Protein AF-A0A1V4SBL3-F1 (afdb_monomer_lite)

Structure (mmCIF, N/CA/C/O backbone):
data_AF-A0A1V4SBL3-F1
#
_entry.id   AF-A0A1V4SBL3-F1
#
loop_
_atom_site.group_PDB
_atom_site.id
_atom_site.type_symbol
_atom_site.label_atom_id
_atom_site.label_alt_id
_atom_site.label_comp_id
_atom_site.label_asym_id
_atom_site.label_entity_id
_atom_site.label_seq_id
_atom_site.pdbx_PDB_ins_code
_atom_site.Cartn_x
_atom_site.Cartn_y
_atom_site.Cartn_z
_atom_site.occupancy
_atom_site.B_iso_or_equiv
_atom_site.auth_seq_id
_atom_site.auth_comp_id
_atom_site.auth_asym_id
_atom_site.auth_atom_id
_atom_site.pdbx_PDB_model_num
ATOM 1 N N . MET A 1 1 ? 55.203 28.382 -25.416 1.00 40.81 1 MET A N 1
ATOM 2 C CA . MET A 1 1 ? 54.107 29.306 -25.047 1.00 40.81 1 MET A CA 1
ATOM 3 C C . MET A 1 1 ? 52.862 28.465 -24.801 1.00 40.81 1 MET A C 1
ATOM 5 O O . MET A 1 1 ? 52.259 28.014 -25.761 1.00 40.81 1 MET A O 1
ATOM 9 N N . ASN A 1 2 ? 52.530 28.171 -23.539 1.00 42.59 2 ASN A N 1
ATOM 10 C CA . ASN A 1 2 ? 51.459 27.230 -23.186 1.00 42.59 2 ASN A CA 1
ATOM 11 C C . ASN A 1 2 ? 50.309 27.991 -22.517 1.00 42.59 2 ASN A C 1
ATOM 13 O O . ASN A 1 2 ? 50.416 28.392 -21.359 1.00 42.59 2 ASN A O 1
ATOM 17 N N . ALA A 1 3 ? 49.222 28.208 -23.260 1.00 51.28 3 ALA A N 1
ATOM 18 C CA . ALA A 1 3 ? 48.013 28.850 -22.759 1.00 51.28 3 ALA A CA 1
ATOM 19 C C . ALA A 1 3 ? 47.244 27.883 -21.843 1.00 51.28 3 ALA A C 1
ATOM 21 O O . ALA A 1 3 ? 46.675 26.886 -22.290 1.00 51.28 3 ALA A O 1
ATOM 22 N N . ARG A 1 4 ? 47.248 28.175 -20.538 1.00 50.41 4 ARG A N 1
ATOM 23 C CA . ARG A 1 4 ? 46.431 27.487 -19.534 1.00 50.41 4 ARG A CA 1
ATOM 24 C C . ARG A 1 4 ? 44.963 27.857 -19.757 1.00 50.41 4 ARG A C 1
ATOM 26 O O . ARG A 1 4 ? 44.576 29.013 -19.616 1.00 50.41 4 ARG A O 1
ATOM 33 N N . ARG A 1 5 ? 44.148 26.866 -20.118 1.00 58.31 5 ARG A N 1
ATOM 34 C CA . ARG A 1 5 ? 42.688 26.975 -20.199 1.00 58.31 5 ARG A CA 1
ATOM 35 C C . ARG A 1 5 ? 42.138 27.091 -18.770 1.00 58.31 5 ARG A C 1
ATOM 37 O O . ARG A 1 5 ? 41.927 26.085 -18.102 1.00 58.31 5 ARG A O 1
ATOM 44 N N . ASN A 1 6 ? 41.935 28.318 -18.294 1.00 58.31 6 ASN A N 1
ATOM 45 C CA . ASN A 1 6 ? 41.133 28.591 -17.101 1.00 58.31 6 ASN A CA 1
ATOM 46 C C . ASN A 1 6 ? 39.656 28.324 -17.430 1.00 58.31 6 ASN A C 1
ATOM 48 O O . ASN A 1 6 ? 38.930 29.221 -17.847 1.00 58.31 6 ASN A O 1
ATOM 52 N N . GLY A 1 7 ? 39.217 27.076 -17.271 1.00 52.00 7 GLY A N 1
ATOM 53 C CA . GLY A 1 7 ? 37.800 26.732 -17.199 1.00 52.00 7 GLY A CA 1
ATOM 54 C C . GLY A 1 7 ? 37.343 26.852 -15.751 1.00 52.00 7 GLY A C 1
ATOM 55 O O . GLY A 1 7 ? 37.546 25.932 -14.966 1.00 52.00 7 GLY A O 1
ATOM 56 N N . ARG A 1 8 ? 36.786 28.007 -15.387 1.00 52.44 8 ARG A N 1
ATOM 57 C CA . ARG A 1 8 ? 36.139 28.250 -14.092 1.00 52.44 8 ARG A CA 1
ATOM 58 C C . ARG A 1 8 ? 35.038 27.195 -13.913 1.00 52.44 8 ARG A C 1
ATOM 60 O O . ARG A 1 8 ? 34.114 27.151 -14.723 1.00 52.44 8 ARG A O 1
ATOM 67 N N . MET A 1 9 ? 35.159 26.323 -12.909 1.00 60.12 9 MET A N 1
ATOM 68 C CA . MET A 1 9 ? 34.042 25.470 -12.494 1.00 60.12 9 MET A CA 1
ATOM 69 C C . MET A 1 9 ? 32.845 26.377 -12.176 1.00 60.12 9 MET A C 1
ATOM 71 O O . MET A 1 9 ? 33.050 27.401 -11.519 1.00 60.12 9 MET A O 1
ATOM 75 N N . PRO A 1 10 ? 31.622 26.052 -12.627 1.00 59.06 10 PRO A N 1
ATOM 76 C CA . PRO A 1 10 ? 30.449 26.738 -12.117 1.00 59.06 10 PRO A CA 1
ATOM 77 C C . PRO A 1 10 ? 30.373 26.453 -10.615 1.00 59.06 10 PRO A C 1
ATOM 79 O O . PRO A 1 10 ? 30.356 25.294 -10.201 1.00 59.06 10 PRO A O 1
ATOM 82 N N . GLU A 1 11 ? 30.403 27.514 -9.812 1.00 56.94 11 GLU A N 1
ATOM 83 C CA . GLU A 1 11 ? 30.162 27.440 -8.376 1.00 56.94 11 GLU A CA 1
ATOM 84 C C . GLU A 1 11 ? 28.807 26.760 -8.163 1.00 56.94 11 GLU A C 1
ATOM 86 O O . GLU A 1 11 ? 27.769 27.230 -8.633 1.00 56.94 11 GLU A O 1
ATOM 91 N N . SER A 1 12 ? 28.831 25.602 -7.507 1.00 58.38 12 SER A N 1
ATOM 92 C CA . SER A 1 12 ? 27.625 24.961 -7.002 1.00 58.38 12 SER A CA 1
ATOM 93 C C . SER A 1 12 ? 27.069 25.855 -5.905 1.00 58.38 12 SER A C 1
ATOM 95 O O . SER A 1 12 ? 27.531 25.812 -4.769 1.00 58.38 12 SER A O 1
ATOM 97 N N . ASP A 1 13 ? 26.117 26.697 -6.284 1.00 57.59 13 ASP A N 1
ATOM 98 C CA . ASP A 1 13 ? 25.367 27.556 -5.383 1.00 57.59 13 ASP A CA 1
ATOM 99 C C . ASP A 1 13 ? 24.744 26.691 -4.264 1.00 57.59 13 ASP A C 1
ATOM 101 O O . ASP A 1 13 ? 23.898 25.834 -4.558 1.00 57.59 13 ASP A O 1
ATOM 105 N N . PRO A 1 14 ? 25.152 26.848 -2.989 1.00 57.31 14 PRO A N 1
ATOM 106 C CA . PRO A 1 14 ? 24.616 26.051 -1.886 1.00 57.31 14 PRO A CA 1
ATOM 107 C C . PRO A 1 14 ? 23.140 26.370 -1.606 1.00 57.31 14 PRO A C 1
ATOM 109 O O . PRO A 1 14 ? 22.513 25.687 -0.800 1.00 57.31 14 PRO A O 1
ATOM 112 N N . ASN A 1 15 ? 22.570 27.375 -2.286 1.00 53.47 15 ASN A N 1
ATOM 113 C CA . ASN A 1 15 ? 21.176 27.772 -2.161 1.00 53.47 15 ASN A CA 1
ATOM 114 C C . ASN A 1 15 ? 20.272 27.267 -3.300 1.00 53.47 15 ASN A C 1
ATOM 116 O O . ASN A 1 15 ? 19.144 27.740 -3.463 1.00 53.47 15 ASN A O 1
ATOM 120 N N . LYS A 1 16 ? 20.700 26.259 -4.073 1.00 50.47 16 LYS A N 1
ATOM 121 C CA . LYS A 1 16 ? 19.723 25.417 -4.776 1.00 50.47 16 LYS A CA 1
ATOM 122 C C . LYS A 1 16 ? 19.014 24.549 -3.744 1.00 50.47 16 LYS A C 1
ATOM 124 O O . LYS A 1 16 ? 19.340 23.379 -3.566 1.00 50.47 16 LYS A O 1
ATOM 129 N N . LYS A 1 17 ? 18.011 25.145 -3.089 1.00 52.62 17 LYS A N 1
ATOM 130 C CA . LYS A 1 17 ? 16.891 24.417 -2.500 1.00 52.62 17 LYS A CA 1
ATOM 131 C C . LYS A 1 17 ? 16.403 23.497 -3.613 1.00 52.62 17 LYS A C 1
ATOM 133 O O . LYS A 1 17 ? 15.857 23.974 -4.608 1.00 52.62 17 LYS A O 1
ATOM 138 N N . SER A 1 18 ? 16.734 22.210 -3.508 1.00 54.62 18 SER A N 1
ATOM 139 C CA . SER A 1 18 ? 16.132 21.163 -4.320 1.00 54.62 18 SER A CA 1
ATOM 140 C C . SER A 1 18 ? 14.650 21.463 -4.288 1.00 54.62 18 SER A C 1
ATOM 142 O O . SER A 1 18 ? 14.074 21.489 -3.204 1.00 54.62 18 SER A O 1
ATOM 144 N N . THR A 1 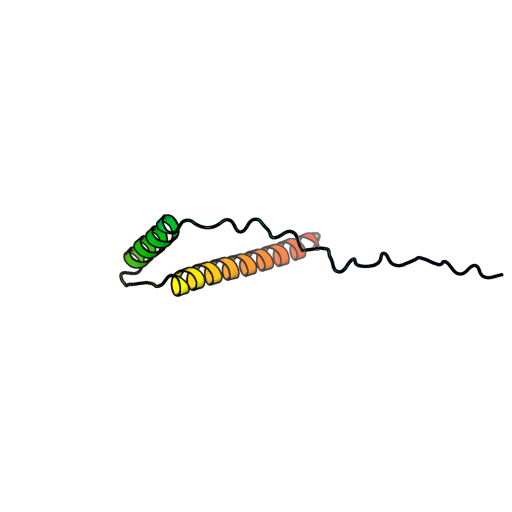19 ? 14.090 21.853 -5.432 1.00 51.28 19 THR A N 1
ATOM 145 C CA . THR A 1 19 ? 12.658 22.074 -5.573 1.00 51.28 19 THR A CA 1
ATOM 146 C C . THR A 1 19 ? 12.014 20.809 -5.063 1.00 51.28 19 THR A C 1
ATOM 148 O O . THR A 1 19 ? 12.109 19.773 -5.728 1.00 51.28 19 THR A O 1
ATOM 151 N N . ASP A 1 20 ? 11.482 20.903 -3.844 1.00 54.62 20 ASP A N 1
ATOM 152 C CA . ASP A 1 20 ? 10.599 19.923 -3.258 1.00 54.62 20 ASP A CA 1
ATOM 153 C C . ASP A 1 20 ? 9.640 19.564 -4.376 1.00 54.62 20 ASP A C 1
ATOM 155 O O . ASP A 1 20 ? 8.919 20.417 -4.908 1.00 54.62 20 ASP A O 1
ATOM 159 N N . SER A 1 21 ? 9.714 18.303 -4.801 1.00 60.09 21 SER A N 1
ATOM 160 C CA . SER A 1 21 ? 8.585 17.678 -5.466 1.00 60.09 21 SER A CA 1
ATOM 161 C C . SER A 1 21 ? 7.361 18.110 -4.668 1.00 60.09 21 SER A C 1
ATOM 163 O O . SER A 1 21 ? 7.444 18.020 -3.442 1.00 60.09 21 SER A O 1
ATOM 165 N N . PRO A 1 22 ? 6.275 18.609 -5.285 1.00 58.66 22 PRO A N 1
ATOM 166 C CA . PRO A 1 22 ? 5.093 18.945 -4.514 1.00 58.66 22 PRO A CA 1
ATOM 167 C C . PRO A 1 22 ? 4.746 17.689 -3.724 1.00 58.66 22 PRO A C 1
ATOM 169 O O . PRO A 1 22 ? 4.439 16.653 -4.325 1.00 58.66 22 PRO A O 1
ATOM 172 N N . GLU A 1 23 ? 4.931 17.740 -2.402 1.00 62.00 23 GLU A N 1
ATOM 173 C CA . GLU A 1 23 ? 4.472 16.694 -1.510 1.00 62.00 23 GLU A CA 1
ATOM 174 C C . GLU A 1 23 ? 2.981 16.648 -1.786 1.00 62.00 23 GLU A C 1
ATOM 176 O O . GLU A 1 23 ? 2.234 17.569 -1.464 1.00 62.00 23 GLU A O 1
ATOM 181 N N . THR A 1 24 ? 2.581 15.658 -2.578 1.00 70.38 24 THR A N 1
ATOM 182 C CA . THR A 1 24 ? 1.191 15.494 -2.955 1.00 70.38 24 THR A CA 1
ATOM 183 C C . THR A 1 24 ? 0.560 14.955 -1.693 1.00 70.38 24 THR A C 1
ATOM 185 O O . THR A 1 24 ? 0.630 13.756 -1.428 1.00 70.38 24 THR A O 1
ATOM 188 N N . GLU A 1 25 ? 0.108 15.873 -0.844 1.00 79.81 25 GLU A N 1
ATOM 189 C CA . GLU A 1 25 ? -0.440 15.556 0.460 1.00 79.81 25 GLU A CA 1
ATOM 190 C C . GLU A 1 25 ? -1.631 14.624 0.227 1.00 79.81 25 GLU A C 1
ATOM 192 O O . GLU A 1 25 ? -2.601 14.965 -0.454 1.00 79.81 25 GLU A O 1
ATOM 197 N N . VAL A 1 26 ? -1.499 13.377 0.676 1.00 81.75 26 VAL A N 1
ATOM 198 C CA . VAL A 1 26 ? -2.550 12.379 0.494 1.00 81.75 26 VAL A CA 1
ATOM 199 C C . VAL A 1 26 ? -3.583 12.620 1.580 1.00 81.75 26 VAL A C 1
ATOM 201 O O . VAL A 1 26 ? -3.269 12.505 2.762 1.00 81.75 26 VAL A O 1
ATOM 204 N N . ASP A 1 27 ? -4.816 12.923 1.177 1.00 91.75 27 ASP A N 1
ATOM 205 C CA . ASP A 1 27 ? -5.907 13.168 2.117 1.00 91.75 27 ASP A CA 1
ATOM 206 C C . ASP A 1 27 ? -6.124 11.983 3.080 1.00 91.75 27 ASP A C 1
ATOM 208 O O . ASP A 1 27 ? -6.091 10.806 2.695 1.00 91.75 27 ASP A O 1
ATOM 212 N N . GLN A 1 28 ? -6.409 12.303 4.343 1.00 92.38 28 GLN A N 1
ATOM 213 C CA . GLN A 1 28 ? -6.553 11.330 5.425 1.00 92.38 28 GLN A CA 1
ATOM 214 C C . GLN A 1 28 ? -7.716 10.353 5.191 1.00 92.38 28 GLN A C 1
ATOM 216 O O . GLN A 1 28 ? -7.659 9.197 5.632 1.00 92.38 28 GLN A O 1
ATOM 221 N N . THR A 1 29 ? -8.756 10.768 4.460 1.00 95.38 29 THR A N 1
ATOM 222 C CA . THR A 1 29 ? -9.865 9.886 4.063 1.00 95.38 29 THR A CA 1
ATOM 223 C C . THR A 1 29 ? -9.368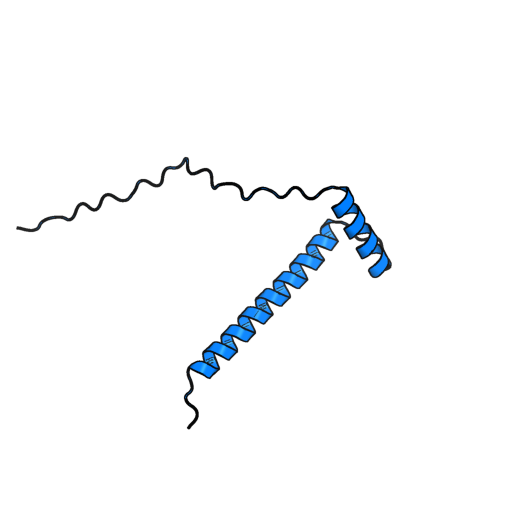 8.791 3.130 1.00 95.38 29 THR A C 1
ATOM 225 O O . THR A 1 29 ? -9.723 7.624 3.296 1.00 95.38 29 THR A O 1
ATOM 228 N N . THR A 1 30 ? -8.488 9.143 2.190 1.00 94.00 30 THR A N 1
ATOM 229 C CA . THR A 1 30 ? -7.880 8.192 1.249 1.00 94.00 30 THR A CA 1
ATOM 230 C C . THR A 1 30 ? -7.032 7.168 1.993 1.00 94.00 30 THR A C 1
ATOM 232 O O . THR A 1 30 ? -7.179 5.963 1.779 1.00 94.00 30 THR A O 1
ATOM 235 N N . VAL A 1 31 ? -6.197 7.631 2.927 1.00 93.25 31 VAL A N 1
ATOM 236 C CA . VAL A 1 31 ? -5.377 6.760 3.783 1.00 93.25 31 VAL A CA 1
ATOM 237 C C . VAL A 1 31 ? -6.257 5.785 4.571 1.00 93.25 31 VAL A C 1
ATOM 239 O O . VAL A 1 31 ? -6.011 4.575 4.570 1.00 93.25 31 VAL A O 1
ATOM 242 N N . SER A 1 32 ? -7.322 6.298 5.190 1.00 95.50 32 SER A N 1
ATOM 243 C CA . SER A 1 32 ? -8.259 5.503 5.992 1.00 95.50 32 SER A CA 1
ATOM 244 C C . SER A 1 32 ? -9.007 4.471 5.147 1.00 95.50 32 SER A C 1
ATOM 246 O O . SER A 1 32 ? -9.148 3.317 5.556 1.00 95.50 3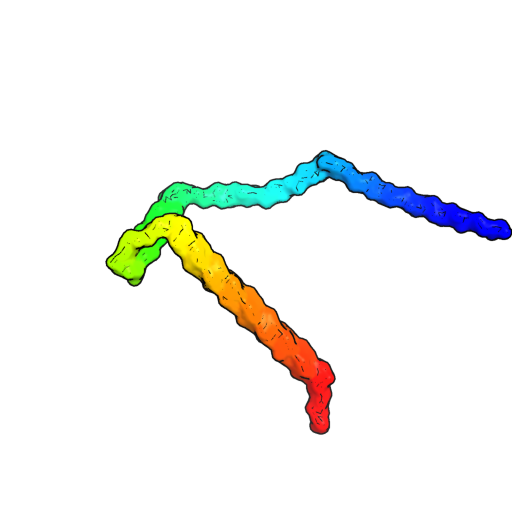2 SER A O 1
ATOM 248 N N . HIS A 1 33 ? -9.441 4.853 3.942 1.00 96.44 33 HIS A N 1
ATOM 249 C CA . HIS A 1 33 ? -10.111 3.954 3.007 1.00 96.44 33 HIS A CA 1
ATOM 250 C C . HIS A 1 33 ? -9.192 2.809 2.564 1.00 96.44 33 HIS A C 1
ATOM 252 O O . HIS A 1 33 ? -9.577 1.643 2.645 1.00 96.44 33 HIS A O 1
ATOM 258 N N . ILE A 1 34 ? -7.951 3.119 2.174 1.00 96.12 34 ILE A N 1
ATOM 259 C CA . ILE A 1 34 ? -6.959 2.105 1.788 1.00 96.12 34 ILE A CA 1
ATOM 260 C C . ILE A 1 34 ? -6.706 1.134 2.945 1.00 96.12 34 ILE A C 1
ATOM 262 O O . ILE A 1 34 ? -6.691 -0.084 2.739 1.00 96.12 34 ILE A O 1
ATOM 266 N N . GLN A 1 35 ? -6.527 1.645 4.165 1.00 96.81 35 GLN A N 1
ATOM 267 C CA . GLN A 1 35 ? -6.275 0.808 5.336 1.00 96.81 35 GLN A CA 1
ATOM 268 C C . GLN A 1 35 ? -7.464 -0.116 5.646 1.00 96.81 35 GLN A C 1
ATOM 270 O O . GLN A 1 35 ? -7.268 -1.303 5.929 1.00 96.81 35 GLN A O 1
ATOM 275 N N . MET A 1 36 ? -8.690 0.403 5.543 1.00 97.75 36 MET A N 1
ATOM 276 C CA . MET A 1 36 ? -9.922 -0.366 5.728 1.00 97.75 36 MET A CA 1
ATOM 277 C C . MET A 1 36 ? -10.039 -1.490 4.696 1.00 97.75 36 MET A C 1
ATOM 279 O O . MET A 1 36 ? -10.150 -2.655 5.071 1.00 97.75 36 MET A O 1
ATOM 283 N N . VAL A 1 37 ? -9.953 -1.160 3.404 1.00 97.94 37 VAL A N 1
ATOM 284 C CA . VAL A 1 37 ? -10.064 -2.139 2.311 1.00 97.94 37 VAL A CA 1
ATOM 285 C C . VAL A 1 37 ? -8.974 -3.205 2.421 1.00 97.94 37 VAL A C 1
ATOM 287 O O . VAL A 1 37 ? -9.257 -4.395 2.297 1.00 97.94 37 VAL A O 1
ATOM 290 N N . THR A 1 38 ? -7.738 -2.806 2.731 1.00 97.38 38 THR A N 1
ATOM 291 C CA . THR A 1 38 ? -6.633 -3.760 2.909 1.00 97.38 38 THR A CA 1
ATOM 292 C C . THR A 1 38 ? -6.890 -4.698 4.086 1.00 97.38 38 THR A C 1
ATOM 294 O O . THR A 1 38 ? -6.657 -5.900 3.971 1.00 97.38 38 THR A O 1
ATOM 297 N N . SER A 1 39 ? -7.407 -4.176 5.202 1.00 97.50 39 SER A N 1
ATOM 298 C CA . SER A 1 39 ? -7.740 -4.991 6.376 1.00 97.50 39 SER A CA 1
ATOM 299 C C . SER A 1 39 ? -8.850 -6.002 6.075 1.00 97.50 39 SER A C 1
ATOM 301 O O . SER A 1 39 ? -8.750 -7.164 6.468 1.00 97.50 39 SER A O 1
ATOM 303 N N . LEU A 1 40 ? -9.873 -5.591 5.316 1.00 98.12 40 LEU A N 1
ATOM 304 C CA . LEU A 1 40 ? -10.955 -6.475 4.872 1.00 98.12 40 LEU A CA 1
ATOM 305 C C . LEU A 1 40 ? -10.431 -7.611 3.987 1.00 98.12 40 LEU A C 1
ATOM 307 O O . LEU A 1 40 ? -10.741 -8.771 4.240 1.00 98.12 40 LEU A O 1
ATOM 311 N N . ILE A 1 41 ? -9.593 -7.294 2.996 1.00 97.44 41 ILE A N 1
ATOM 312 C CA . ILE A 1 41 ? -8.999 -8.293 2.091 1.00 97.44 41 ILE A CA 1
ATOM 313 C C . ILE A 1 41 ? -8.122 -9.288 2.860 1.00 97.44 41 ILE A C 1
ATOM 315 O O . ILE A 1 41 ? -8.119 -10.478 2.556 1.00 97.44 41 ILE A O 1
ATOM 319 N N . GLN A 1 42 ? -7.365 -8.812 3.850 1.00 96.06 42 GLN A N 1
ATOM 320 C CA . GLN A 1 42 ? -6.467 -9.655 4.643 1.00 96.06 42 GLN A CA 1
ATOM 321 C C . GLN A 1 42 ? -7.186 -10.427 5.761 1.00 96.06 42 GLN A C 1
ATOM 323 O O . GLN A 1 42 ? -6.568 -11.285 6.388 1.00 96.06 42 GLN A O 1
ATOM 328 N N . GLY A 1 43 ? -8.456 -10.119 6.049 1.00 97.69 43 GLY A N 1
ATOM 329 C CA . GLY A 1 43 ? -9.210 -10.727 7.150 1.00 97.69 43 GLY A CA 1
ATOM 330 C C . GLY A 1 43 ? -8.667 -10.390 8.545 1.00 97.69 43 GLY A C 1
ATOM 331 O O . GLY A 1 43 ? -8.974 -11.082 9.513 1.00 97.69 43 GLY A O 1
ATOM 332 N N . ARG A 1 44 ? -7.837 -9.347 8.666 1.00 97.31 44 ARG A N 1
ATOM 333 C CA . ARG A 1 44 ? -7.242 -8.881 9.927 1.00 97.31 44 ARG A CA 1
ATOM 334 C C . ARG A 1 44 ? -6.989 -7.383 9.870 1.00 97.31 44 ARG A C 1
ATOM 336 O O . ARG A 1 44 ? -6.838 -6.825 8.789 1.00 97.31 44 ARG A O 1
ATOM 343 N N . PHE A 1 45 ? -6.857 -6.740 11.026 1.00 97.12 45 PHE A N 1
ATOM 344 C CA . PHE A 1 45 ? -6.404 -5.352 11.057 1.00 97.12 45 PHE A CA 1
ATOM 345 C C . PHE A 1 45 ? -4.978 -5.240 10.496 1.00 97.12 45 PHE A C 1
ATOM 347 O O . PHE A 1 45 ? -4.080 -5.999 10.880 1.00 97.12 45 PHE A O 1
ATOM 354 N N . VAL A 1 46 ? -4.791 -4.293 9.578 1.00 96.88 46 VAL A N 1
ATOM 355 C CA . VAL A 1 46 ? -3.506 -3.957 8.963 1.00 96.88 46 VAL A CA 1
ATOM 356 C C . VAL A 1 46 ? -3.239 -2.479 9.215 1.00 96.88 46 VAL A C 1
ATOM 358 O O . VAL A 1 46 ? -4.067 -1.623 8.910 1.00 96.88 46 VAL A O 1
ATOM 361 N N . SER A 1 47 ? -2.078 -2.170 9.783 1.00 95.88 47 SER A N 1
ATOM 362 C CA . SER A 1 47 ? -1.643 -0.791 10.012 1.00 95.88 47 SER A CA 1
ATOM 363 C C . SER A 1 47 ? -1.177 -0.117 8.718 1.00 95.88 47 SER A C 1
ATOM 365 O O . SER A 1 47 ? -0.695 -0.777 7.796 1.00 95.88 47 SER A O 1
ATOM 367 N N . LEU A 1 48 ? -1.210 1.218 8.667 1.00 93.12 48 LEU A N 1
ATOM 368 C CA . LEU A 1 48 ? -0.660 1.975 7.534 1.00 93.12 48 LEU A CA 1
ATOM 369 C C . LEU A 1 48 ? 0.807 1.614 7.235 1.00 93.12 48 LEU A C 1
ATOM 371 O O . LEU A 1 48 ? 1.208 1.504 6.078 1.00 93.12 48 LEU A O 1
ATOM 375 N N . ARG A 1 49 ? 1.611 1.363 8.276 1.00 95.38 49 ARG A N 1
ATOM 376 C CA . ARG A 1 49 ? 3.008 0.929 8.128 1.00 95.38 49 ARG A CA 1
ATOM 377 C C . ARG A 1 49 ? 3.118 -0.402 7.383 1.00 95.38 49 ARG A C 1
ATOM 379 O O . ARG A 1 49 ? 3.996 -0.560 6.536 1.00 95.38 49 ARG A O 1
ATOM 386 N N . GLU A 1 50 ? 2.244 -1.357 7.688 1.00 96.44 50 GLU A N 1
ATOM 387 C CA . GLU A 1 50 ? 2.195 -2.636 6.977 1.00 96.44 50 GLU A CA 1
ATOM 388 C C . GLU A 1 50 ? 1.734 -2.458 5.529 1.00 96.44 50 GLU A C 1
ATOM 390 O O . GLU A 1 50 ? 2.343 -3.054 4.643 1.00 96.44 50 GLU A O 1
ATOM 395 N N . VAL A 1 51 ? 0.734 -1.604 5.273 1.00 95.25 51 VAL A N 1
ATOM 396 C CA . VAL A 1 51 ? 0.293 -1.255 3.908 1.00 95.25 51 VAL A CA 1
ATOM 397 C C . VAL A 1 51 ? 1.467 -0.717 3.087 1.00 95.25 51 VAL A C 1
ATOM 399 O O . VAL A 1 51 ? 1.755 -1.236 2.008 1.00 95.25 51 VAL A O 1
ATOM 402 N N . MET A 1 52 ? 2.216 0.250 3.623 1.00 94.19 52 MET A N 1
ATOM 403 C CA . MET A 1 52 ? 3.420 0.768 2.964 1.00 94.19 52 MET A CA 1
ATOM 404 C C . MET A 1 52 ? 4.475 -0.325 2.759 1.00 94.19 52 MET A C 1
ATOM 406 O O . MET A 1 52 ? 5.147 -0.368 1.729 1.00 94.19 52 MET A O 1
ATOM 410 N N . GLY A 1 53 ? 4.609 -1.253 3.709 1.00 95.69 53 GLY A N 1
ATOM 411 C CA . GLY A 1 53 ? 5.467 -2.428 3.566 1.00 95.69 53 GLY A CA 1
ATOM 412 C C . GLY A 1 53 ? 5.055 -3.341 2.405 1.00 95.69 53 GLY A C 1
ATOM 413 O O . GLY A 1 53 ? 5.920 -3.815 1.666 1.00 95.69 53 GLY A O 1
ATOM 414 N N . LEU A 1 54 ? 3.753 -3.570 2.211 1.00 93.81 54 LEU A N 1
ATOM 415 C CA . LEU A 1 54 ? 3.215 -4.355 1.095 1.00 93.81 54 LEU A CA 1
ATOM 416 C C . LEU A 1 54 ? 3.471 -3.664 -0.248 1.00 93.81 54 LEU A C 1
ATOM 418 O O . LEU A 1 54 ? 3.993 -4.295 -1.168 1.00 93.81 54 LEU A O 1
ATOM 422 N N . ILE A 1 55 ? 3.193 -2.361 -0.336 1.00 93.06 55 ILE A N 1
ATOM 423 C CA . ILE A 1 55 ? 3.432 -1.560 -1.545 1.00 93.06 55 ILE A CA 1
ATOM 424 C C . ILE A 1 55 ? 4.915 -1.598 -1.924 1.00 93.06 55 ILE A C 1
ATOM 426 O O . ILE A 1 55 ? 5.260 -1.919 -3.060 1.00 93.06 55 ILE A O 1
ATOM 430 N N . ASN A 1 56 ? 5.813 -1.358 -0.966 1.00 94.12 56 ASN A N 1
ATOM 431 C CA . ASN A 1 56 ? 7.254 -1.387 -1.217 1.00 94.12 56 ASN A CA 1
ATOM 432 C C . ASN A 1 56 ? 7.745 -2.759 -1.699 1.00 94.12 56 ASN A C 1
ATOM 434 O O . ASN A 1 56 ? 8.614 -2.832 -2.571 1.00 94.12 56 ASN A O 1
ATOM 438 N N . LYS A 1 57 ? 7.180 -3.857 -1.181 1.00 94.31 57 LYS A N 1
ATOM 439 C CA . LYS A 1 57 ? 7.488 -5.209 -1.674 1.00 94.31 57 LYS A CA 1
ATOM 440 C C . LYS A 1 57 ? 7.070 -5.382 -3.135 1.00 94.31 57 LYS A C 1
ATOM 442 O O . LYS A 1 57 ? 7.871 -5.883 -3.922 1.00 94.31 57 LYS A O 1
ATOM 447 N N . ILE A 1 58 ? 5.867 -4.934 -3.498 1.00 92.38 58 ILE A N 1
ATOM 448 C CA . ILE A 1 58 ? 5.348 -4.998 -4.873 1.00 92.38 58 ILE A CA 1
ATOM 449 C C . ILE A 1 58 ? 6.215 -4.156 -5.818 1.00 92.38 58 ILE A C 1
ATOM 451 O O . ILE A 1 58 ? 6.657 -4.641 -6.859 1.00 92.38 58 ILE A O 1
ATOM 455 N N . LEU A 1 59 ? 6.540 -2.919 -5.435 1.00 91.62 59 LEU A N 1
ATOM 456 C CA . LEU A 1 59 ? 7.400 -2.038 -6.231 1.00 91.62 59 LEU A CA 1
ATOM 457 C C . LEU A 1 59 ? 8.805 -2.622 -6.418 1.00 91.62 59 LEU A C 1
ATOM 459 O O . LEU A 1 59 ? 9.355 -2.587 -7.522 1.0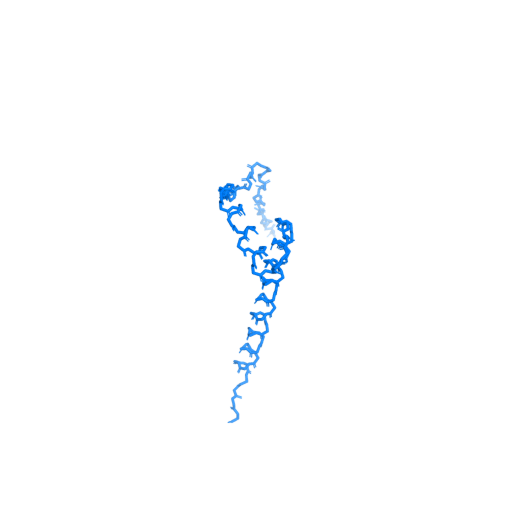0 91.62 59 LEU A O 1
ATOM 463 N N . ARG A 1 60 ? 9.380 -3.213 -5.362 1.00 92.69 60 ARG A N 1
ATOM 464 C CA . ARG A 1 60 ? 10.669 -3.911 -5.445 1.00 92.69 60 ARG A CA 1
ATOM 465 C C . ARG A 1 60 ? 10.597 -5.097 -6.402 1.00 92.69 60 ARG A C 1
ATOM 467 O O . ARG A 1 60 ? 11.515 -5.264 -7.203 1.00 92.69 60 ARG A O 1
ATOM 474 N N . GLN A 1 61 ? 9.526 -5.886 -6.341 1.00 91.94 61 GLN A N 1
ATOM 475 C CA . GLN A 1 61 ? 9.313 -7.010 -7.249 1.00 91.94 61 GLN A CA 1
ATOM 476 C C . GLN A 1 61 ? 9.269 -6.533 -8.706 1.00 91.94 61 GLN A C 1
ATOM 478 O O . GLN A 1 61 ? 10.062 -6.995 -9.523 1.00 91.94 61 GLN A O 1
ATOM 483 N N . HIS A 1 62 ? 8.463 -5.512 -9.009 1.00 89.25 62 HIS A N 1
ATOM 484 C CA . HIS A 1 62 ? 8.398 -4.931 -10.352 1.00 89.25 62 HIS A CA 1
ATOM 485 C C . HIS A 1 62 ? 9.731 -4.357 -10.836 1.00 89.25 62 HIS A C 1
ATOM 487 O O . HIS A 1 62 ? 10.060 -4.482 -12.013 1.00 89.25 62 HIS A O 1
ATOM 493 N N . SER A 1 63 ? 10.506 -3.722 -9.955 1.00 85.62 63 SER A N 1
ATOM 494 C CA . SER A 1 63 ? 11.834 -3.203 -10.299 1.00 85.62 63 SER A CA 1
ATOM 495 C C . SER A 1 63 ? 12.796 -4.330 -10.689 1.00 85.62 63 SER A C 1
ATOM 497 O O . SER A 1 63 ? 13.495 -4.232 -11.699 1.00 85.62 63 SER A O 1
ATOM 499 N N . ILE A 1 64 ? 12.791 -5.434 -9.935 1.00 83.38 64 ILE A N 1
ATOM 500 C CA . ILE A 1 64 ? 13.589 -6.625 -10.251 1.00 83.38 64 ILE A CA 1
ATOM 501 C C . ILE A 1 64 ? 13.132 -7.244 -11.577 1.00 83.38 64 ILE A C 1
ATOM 503 O O . ILE A 1 64 ? 13.974 -7.573 -12.413 1.00 83.38 64 ILE A O 1
ATOM 507 N N . ASP A 1 65 ? 11.823 -7.369 -11.792 1.00 82.81 65 ASP A N 1
ATOM 508 C CA . ASP A 1 65 ? 11.271 -7.975 -13.006 1.00 82.81 65 ASP A CA 1
ATOM 509 C C . ASP A 1 65 ? 11.579 -7.140 -14.253 1.00 82.81 65 ASP A C 1
ATOM 511 O O . ASP A 1 65 ? 11.978 -7.694 -15.280 1.00 82.81 65 ASP A O 1
ATOM 515 N N . LYS A 1 66 ? 11.503 -5.805 -14.152 1.00 79.38 66 LYS A N 1
ATOM 516 C CA . LYS A 1 66 ? 11.946 -4.890 -15.216 1.00 79.38 66 LYS A CA 1
ATOM 517 C C . LYS A 1 66 ? 13.431 -5.074 -15.527 1.00 79.38 66 LYS A C 1
ATOM 519 O O . LYS A 1 66 ? 13.774 -5.332 -16.674 1.00 79.38 66 LYS A O 1
ATOM 524 N N . ARG A 1 67 ? 14.302 -5.061 -14.508 1.00 77.00 67 ARG A N 1
ATOM 525 C CA . ARG A 1 67 ? 15.753 -5.265 -14.698 1.00 77.00 67 ARG A CA 1
ATOM 526 C C . ARG A 1 67 ? 16.079 -6.596 -15.373 1.00 77.00 67 ARG A C 1
ATOM 528 O O . ARG A 1 67 ? 16.949 -6.641 -16.237 1.00 77.00 67 ARG A O 1
ATOM 535 N N . LYS A 1 68 ? 15.395 -7.680 -14.992 1.00 75.81 68 LYS A N 1
ATOM 536 C CA . LYS A 1 68 ? 15.565 -8.987 -15.643 1.00 75.81 68 LYS A CA 1
ATOM 537 C C . LYS A 1 68 ? 15.139 -8.930 -17.106 1.00 75.81 68 LYS A C 1
ATOM 539 O O . LYS A 1 68 ? 15.887 -9.390 -17.963 1.00 75.81 68 LYS A O 1
ATOM 544 N N . LYS A 1 69 ? 13.969 -8.354 -17.396 1.00 77.25 69 LYS A N 1
ATOM 545 C CA . LYS A 1 69 ? 13.470 -8.203 -18.768 1.00 77.25 69 LYS A CA 1
ATOM 546 C C . LYS A 1 69 ? 14.458 -7.426 -19.640 1.00 77.25 69 LYS A C 1
ATOM 548 O O . LYS A 1 69 ? 14.757 -7.879 -20.740 1.00 77.25 69 LYS A O 1
ATOM 553 N N . ASP A 1 70 ? 15.001 -6.328 -19.127 1.00 74.00 70 ASP A N 1
ATOM 554 C CA . ASP A 1 70 ? 15.971 -5.501 -19.849 1.00 74.00 70 ASP A CA 1
ATOM 555 C C . ASP A 1 70 ? 17.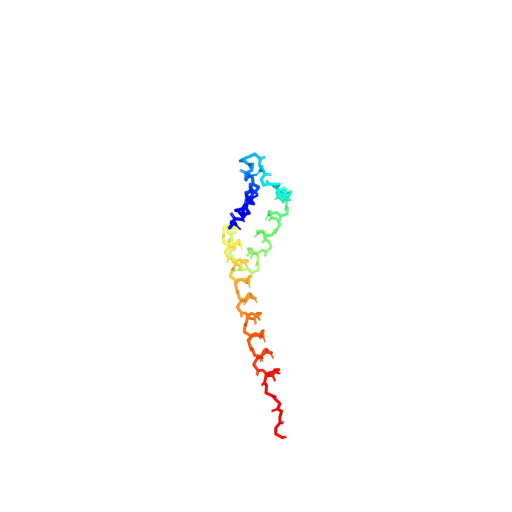292 -6.249 -20.085 1.00 74.00 70 ASP A C 1
ATOM 557 O O . ASP A 1 70 ? 17.846 -6.188 -21.180 1.00 74.00 70 ASP A O 1
ATOM 561 N N . TYR A 1 71 ? 17.765 -7.019 -19.096 1.00 73.00 71 TYR A N 1
ATOM 562 C CA . TYR A 1 71 ? 18.957 -7.860 -19.241 1.00 73.00 71 TYR A CA 1
ATOM 563 C C . TYR A 1 71 ? 18.795 -8.899 -20.358 1.00 73.00 71 TYR A C 1
ATOM 565 O O . TYR A 1 71 ? 19.670 -9.031 -21.213 1.00 73.00 71 TYR A O 1
ATOM 573 N N . TYR A 1 72 ? 17.664 -9.609 -20.389 1.00 66.56 72 TYR A N 1
ATOM 574 C CA . TYR A 1 72 ? 17.399 -10.578 -21.451 1.00 66.56 72 TYR A CA 1
ATOM 575 C C . TYR A 1 72 ? 17.215 -9.891 -22.808 1.00 66.56 72 TYR A C 1
ATOM 577 O O . TYR A 1 72 ? 17.837 -10.316 -23.777 1.00 66.56 72 TYR A O 1
ATOM 585 N N . ALA A 1 73 ? 16.438 -8.807 -22.891 1.00 71.81 73 ALA A N 1
ATOM 586 C CA . ALA A 1 73 ? 16.255 -8.064 -24.138 1.00 71.81 73 ALA A CA 1
ATOM 587 C C . ALA A 1 73 ? 17.597 -7.564 -24.709 1.00 71.81 73 ALA A C 1
ATOM 589 O O . ALA A 1 73 ? 17.891 -7.788 -25.882 1.00 71.81 73 ALA A O 1
ATOM 590 N N . GLY A 1 74 ? 18.459 -6.979 -23.871 1.00 68.44 74 GLY A N 1
ATOM 591 C CA . GLY A 1 74 ? 19.797 -6.539 -24.275 1.00 68.44 74 GLY A CA 1
ATOM 592 C C . GLY A 1 74 ? 20.711 -7.688 -24.717 1.00 68.44 74 GLY A C 1
ATOM 593 O O . GLY A 1 74 ? 21.444 -7.548 -25.694 1.00 68.44 74 GLY A O 1
ATOM 594 N N . ALA A 1 75 ? 20.635 -8.846 -24.053 1.00 63.31 75 ALA A N 1
ATOM 595 C CA . ALA A 1 75 ? 21.429 -10.023 -24.408 1.00 63.31 75 ALA A CA 1
ATOM 596 C C . ALA A 1 75 ? 21.022 -10.650 -25.756 1.00 63.31 75 ALA A C 1
ATOM 598 O O . ALA A 1 75 ? 21.884 -11.176 -26.463 1.00 63.31 75 ALA A O 1
ATOM 599 N N . TYR A 1 76 ? 19.740 -10.584 -26.132 1.00 57.97 76 TYR A N 1
ATOM 600 C CA . TYR A 1 76 ? 19.254 -11.088 -27.424 1.00 57.97 76 TYR A CA 1
ATOM 601 C C . TYR A 1 76 ? 19.503 -10.117 -28.583 1.00 57.97 76 TYR A C 1
ATOM 603 O O . TYR A 1 76 ? 19.734 -10.567 -29.700 1.00 57.97 76 TYR A O 1
ATOM 611 N N . HIS A 1 77 ? 19.547 -8.804 -28.338 1.00 59.47 77 HIS A N 1
ATOM 612 C CA . HIS A 1 77 ? 19.893 -7.833 -29.383 1.00 59.47 77 HIS A CA 1
ATOM 613 C C . HIS A 1 77 ? 21.372 -7.873 -29.805 1.00 59.47 77 HIS A C 1
ATOM 615 O O . HIS A 1 77 ? 21.702 -7.400 -30.888 1.00 59.47 77 HIS A O 1
ATOM 621 N N . HIS A 1 78 ? 22.261 -8.458 -28.993 1.00 58.84 78 HIS A N 1
ATOM 622 C CA . HIS A 1 78 ? 23.697 -8.549 -29.292 1.00 58.84 78 HIS A CA 1
ATOM 623 C C . HIS A 1 78 ? 24.110 -9.862 -29.990 1.00 58.84 78 HIS A C 1
ATOM 625 O O . HIS A 1 78 ? 25.290 -10.076 -30.281 1.00 58.84 78 HIS A O 1
ATOM 631 N N . LYS A 1 79 ? 23.161 -10.764 -30.259 1.00 58.22 79 LYS A N 1
ATOM 632 C CA . LYS A 1 79 ? 23.415 -11.995 -31.011 1.00 58.22 79 LYS A CA 1
ATOM 633 C C . LYS A 1 79 ? 22.625 -11.951 -32.311 1.00 58.22 79 LYS A C 1
ATOM 635 O O . LYS A 1 79 ? 21.428 -12.213 -32.322 1.00 58.22 79 LYS A O 1
ATOM 640 N N . SER A 1 80 ? 23.308 -11.636 -33.407 1.00 56.38 80 SER A N 1
ATOM 641 C CA . SER A 1 80 ? 22.851 -12.036 -34.737 1.00 56.38 80 SER A CA 1
ATOM 642 C C . SER A 1 80 ? 22.568 -13.546 -34.701 1.00 56.38 80 SER A C 1
ATOM 644 O O . SER A 1 80 ? 23.417 -14.288 -34.191 1.00 56.38 80 SER A O 1
ATOM 646 N N . PRO A 1 81 ? 21.398 -14.024 -35.160 1.00 58.50 81 PRO A N 1
ATOM 647 C CA . PRO A 1 81 ? 21.218 -15.454 -35.358 1.00 58.50 81 PRO A CA 1
ATOM 648 C C . PRO A 1 81 ? 22.192 -15.921 -36.461 1.00 58.50 81 PRO A C 1
ATOM 650 O O . PRO A 1 81 ? 22.549 -15.099 -37.312 1.00 58.50 81 PRO A O 1
ATOM 653 N N . PRO A 1 82 ? 22.673 -17.178 -36.415 1.00 61.28 82 PRO A N 1
ATOM 654 C CA . PRO A 1 82 ? 23.524 -17.732 -37.466 1.00 61.28 82 PRO A CA 1
ATOM 655 C C . PRO A 1 82 ? 22.805 -17.786 -38.818 1.00 61.28 82 PRO A C 1
ATOM 657 O O . PRO A 1 82 ? 21.556 -17.910 -38.824 1.00 61.28 82 PRO A O 1
#

Foldseek 3Di:
DDDDPPPPDPPPDPPPPPPPPPPPPDDPVNLVVLQVVVCVVVVHRDDSVVVVVVVVVVVVVVVVVVVVVVVVVVVVVPDDDD

Secondary structure (DSSP, 8-state):
-------PPPP--TT------------HHHHHHHHHHHHHHHTS---HHHHH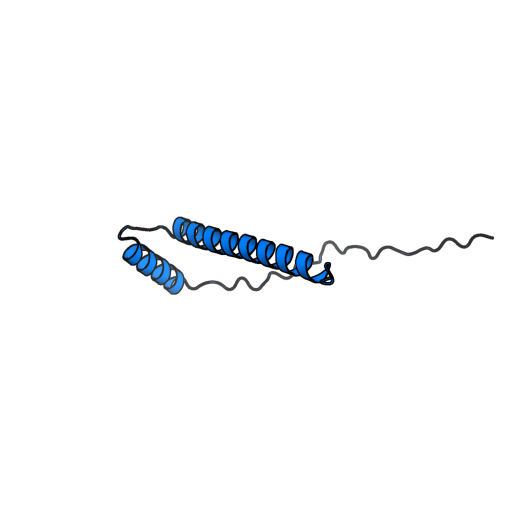HHHHHHHHHHHHHHHHHHHHHHHHHT----

pLDDT: mean 76.78, std 18.21, range [40.81, 98.12]

Sequence (82 aa):
MNARRNGRMPESDPNKKSTDSPETEVDQTTVSHIQMVTSLIQGRFVSLREVMGLINKILRQHSIDKRKKDYYAGAYHHKSPP

Radius of gyration: 24.74 Å; chains: 1; bounding box: 65×47×48 Å